Protein AF-A0A8I1EBS2-F1 (afdb_monomer_lite)

Sequence (77 aa):
MTAVCTELKAGDKVTHIRDDDAVGFVIEVDAGHETFDTTTCRVVWGVETYEEAKQVPRDDQDIQWTNKLALVAEAGN

Organism: Pseudomonas putida (NCBI:txid303)

Secondary structure (DSSP, 8-state):
---------TT-EEEETTEEEEEEEEEEEEEEEEETTEEEEEEEES-SSHHHHTTS-GGGSEEEEGGGEEE------

Structure (mmCIF, N/CA/C/O backbone):
data_AF-A0A8I1EBS2-F1
#
_entry.id   AF-A0A8I1EBS2-F1
#
loop_
_atom_site.group_PDB
_atom_site.id
_atom_site.type_symbol
_atom_site.label_atom_id
_atom_site.label_alt_id
_atom_site.label_comp_id
_atom_site.label_asym_id
_atom_site.label_entity_id
_atom_site.label_seq_id
_atom_site.pdbx_PDB_ins_code
_atom_site.Cartn_x
_atom_site.Cartn_y
_atom_site.Cartn_z
_atom_site.occupancy
_atom_site.B_iso_or_equiv
_at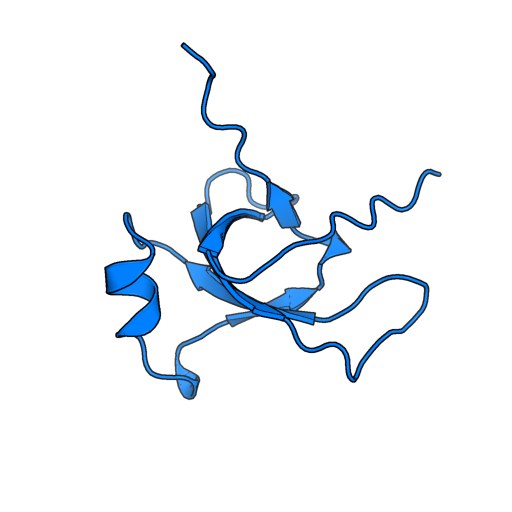om_site.auth_seq_id
_atom_site.auth_comp_id
_atom_site.auth_asym_id
_atom_site.auth_atom_id
_atom_site.pdbx_PDB_model_num
ATOM 1 N N . MET A 1 1 ? 5.250 13.373 -18.981 1.00 38.38 1 MET A N 1
ATOM 2 C CA . MET A 1 1 ? 4.484 12.324 -18.283 1.00 38.38 1 MET A CA 1
ATOM 3 C C . MET A 1 1 ? 5.305 11.981 -17.059 1.00 38.38 1 MET A C 1
ATOM 5 O O . MET A 1 1 ? 6.282 11.263 -17.182 1.00 38.38 1 MET A O 1
ATOM 9 N N . THR A 1 2 ? 5.060 12.678 -15.952 1.00 33.47 2 THR A N 1
ATOM 10 C CA . THR A 1 2 ? 5.916 12.590 -14.765 1.00 33.47 2 THR A CA 1
ATOM 11 C C . THR A 1 2 ? 5.641 11.247 -14.111 1.00 33.47 2 THR A C 1
ATOM 13 O O . THR A 1 2 ? 4.526 11.015 -13.650 1.00 33.47 2 THR A O 1
ATOM 16 N N . ALA A 1 3 ? 6.616 10.341 -14.157 1.00 34.22 3 ALA A N 1
ATOM 17 C CA . ALA A 1 3 ? 6.599 9.147 -13.333 1.00 34.22 3 ALA A CA 1
ATOM 18 C C . ALA A 1 3 ? 6.521 9.626 -11.883 1.00 34.22 3 ALA A C 1
ATOM 20 O O . ALA A 1 3 ? 7.436 10.288 -11.394 1.00 34.22 3 ALA A O 1
ATOM 21 N N . VAL A 1 4 ? 5.391 9.383 -11.225 1.00 43.50 4 VAL A N 1
ATOM 22 C CA . VAL A 1 4 ? 5.323 9.545 -9.780 1.00 43.50 4 VAL A CA 1
ATOM 23 C C . VAL A 1 4 ? 5.954 8.274 -9.226 1.00 43.50 4 VAL A C 1
ATOM 25 O O . VAL A 1 4 ? 5.271 7.291 -8.957 1.00 43.50 4 VAL A O 1
ATOM 28 N N . CYS A 1 5 ? 7.285 8.283 -9.121 1.00 45.19 5 CYS A N 1
ATOM 29 C CA . CYS A 1 5 ? 7.983 7.488 -8.120 1.00 45.19 5 CYS A CA 1
ATOM 30 C C . CYS A 1 5 ? 7.565 8.056 -6.772 1.00 45.19 5 CYS A C 1
ATOM 32 O O . CYS A 1 5 ? 8.285 8.840 -6.160 1.00 45.19 5 CYS A O 1
ATOM 34 N N . THR A 1 6 ? 6.344 7.759 -6.342 1.00 56.00 6 THR A N 1
ATOM 35 C CA . THR A 1 6 ? 6.007 7.950 -4.946 1.00 56.00 6 THR A CA 1
ATOM 36 C C . THR A 1 6 ? 6.903 6.958 -4.227 1.00 56.00 6 THR A C 1
ATOM 38 O O . THR A 1 6 ? 6.769 5.753 -4.449 1.00 56.00 6 THR A O 1
ATOM 41 N N . GLU A 1 7 ? 7.871 7.456 -3.460 1.00 71.75 7 GLU A N 1
ATOM 42 C CA . GLU A 1 7 ? 8.676 6.661 -2.533 1.00 71.75 7 GLU A CA 1
ATOM 43 C C . GLU A 1 7 ? 7.739 6.108 -1.450 1.00 71.75 7 GLU A C 1
ATOM 45 O O . GLU A 1 7 ? 7.719 6.582 -0.316 1.00 71.75 7 GLU A O 1
ATOM 50 N N . LEU A 1 8 ? 6.881 5.161 -1.837 1.00 83.75 8 LEU A N 1
ATOM 51 C CA . LEU A 1 8 ? 6.014 4.447 -0.922 1.00 83.75 8 LEU A CA 1
ATOM 52 C C . LEU A 1 8 ? 6.907 3.691 0.048 1.00 83.75 8 LEU A C 1
ATOM 54 O O . LEU A 1 8 ? 7.928 3.114 -0.334 1.00 83.75 8 LEU A O 1
ATOM 58 N N . LYS A 1 9 ? 6.500 3.678 1.306 1.00 88.06 9 LYS A N 1
ATOM 59 C CA . LYS A 1 9 ? 7.151 2.925 2.373 1.00 88.06 9 LYS A CA 1
ATOM 60 C C . LYS A 1 9 ? 6.113 2.128 3.144 1.00 88.06 9 LYS A C 1
ATOM 62 O O . LYS A 1 9 ? 4.925 2.441 3.149 1.00 88.06 9 LYS A O 1
ATOM 67 N N . ALA A 1 10 ? 6.582 1.095 3.833 1.00 89.81 10 ALA A N 1
ATOM 68 C CA . ALA A 1 10 ? 5.743 0.365 4.768 1.00 89.81 10 ALA A CA 1
ATOM 69 C C . ALA A 1 10 ? 5.148 1.329 5.813 1.00 89.81 10 ALA A C 1
ATOM 71 O O . ALA A 1 10 ? 5.868 2.141 6.400 1.00 89.81 10 ALA A O 1
ATOM 72 N N . GLY A 1 11 ? 3.839 1.239 6.027 1.00 90.62 11 GLY A N 1
ATOM 73 C CA . GLY A 1 11 ? 3.059 2.144 6.869 1.00 90.62 11 GLY A CA 1
ATOM 74 C C . GLY A 1 11 ? 2.279 3.211 6.106 1.00 90.62 11 GLY A C 1
ATOM 75 O O . GLY A 1 11 ? 1.364 3.792 6.686 1.00 90.62 11 GLY A O 1
ATOM 76 N N . ASP A 1 12 ? 2.583 3.455 4.829 1.00 90.81 12 ASP A N 1
ATOM 77 C CA . ASP A 1 12 ? 1.835 4.435 4.046 1.00 90.81 12 ASP A CA 1
ATOM 78 C C . ASP A 1 12 ? 0.410 3.952 3.768 1.00 90.81 12 ASP A C 1
ATOM 80 O O . ASP A 1 12 ? 0.178 2.806 3.367 1.00 90.81 12 ASP A O 1
ATOM 84 N N . LYS A 1 13 ? -0.545 4.867 3.945 1.00 91.75 13 LYS A N 1
ATOM 85 C CA . LYS A 1 13 ? -1.942 4.674 3.571 1.00 91.75 13 LYS A CA 1
ATOM 86 C C . LYS A 1 13 ? -2.125 5.046 2.105 1.00 91.75 13 LYS A C 1
ATOM 88 O O . LYS A 1 13 ? -1.789 6.156 1.687 1.00 91.75 13 LYS A O 1
ATOM 93 N N . VAL A 1 14 ? -2.663 4.120 1.325 1.00 90.75 14 VAL A N 1
ATOM 94 C CA . VAL A 1 14 ? -2.797 4.242 -0.126 1.00 90.75 14 VAL A CA 1
ATOM 95 C C . VAL A 1 14 ? -4.216 3.933 -0.585 1.00 90.75 14 VAL A C 1
ATOM 97 O O . VAL A 1 14 ? -4.952 3.201 0.073 1.00 90.75 14 VAL A O 1
ATOM 100 N N . THR A 1 15 ? -4.589 4.499 -1.727 1.00 91.31 15 THR A N 1
ATOM 101 C CA . THR A 1 15 ? -5.778 4.121 -2.495 1.00 91.31 15 THR A CA 1
ATOM 102 C C . THR A 1 15 ? -5.365 3.634 -3.879 1.00 91.31 15 THR A C 1
ATOM 104 O O . THR A 1 15 ? -4.296 4.000 -4.388 1.00 91.31 15 THR A O 1
ATOM 107 N N . HIS A 1 16 ? -6.188 2.793 -4.495 1.00 87.56 16 HIS A N 1
ATOM 108 C CA . HIS A 1 16 ? -5.955 2.342 -5.857 1.00 87.56 16 HIS A CA 1
ATOM 109 C C . HIS A 1 16 ? -6.422 3.410 -6.859 1.00 87.56 16 HIS A C 1
ATOM 111 O O . HIS A 1 16 ? -7.573 3.821 -6.871 1.00 87.56 16 HIS A O 1
ATOM 117 N N . ILE A 1 17 ? -5.551 3.829 -7.781 1.00 85.00 17 ILE A N 1
ATOM 118 C CA . ILE A 1 17 ? -5.828 4.940 -8.719 1.00 85.00 17 ILE A CA 1
ATOM 119 C C . ILE A 1 17 ? -7.045 4.664 -9.623 1.00 85.00 17 ILE A C 1
ATOM 121 O O . ILE A 1 17 ? -7.656 5.595 -10.146 1.00 85.00 17 ILE A O 1
ATOM 125 N N . ARG A 1 18 ? -7.385 3.390 -9.862 1.00 80.75 18 ARG A N 1
ATOM 126 C CA . ARG A 1 18 ? -8.572 3.018 -10.656 1.00 80.75 18 ARG A CA 1
ATOM 127 C C . ARG A 1 18 ? -9.809 2.717 -9.811 1.00 80.75 18 ARG A C 1
ATOM 129 O O . ARG A 1 18 ? -10.900 2.741 -10.369 1.00 80.75 18 ARG A O 1
ATOM 136 N N . ASP A 1 19 ? -9.630 2.461 -8.519 1.00 75.00 19 ASP A N 1
ATOM 137 C CA . ASP A 1 19 ? -10.686 2.112 -7.567 1.00 75.00 19 ASP A CA 1
ATOM 138 C C . ASP A 1 19 ? -10.543 3.026 -6.350 1.00 75.00 19 ASP A C 1
ATOM 140 O O . ASP A 1 19 ? -9.918 2.666 -5.356 1.00 75.00 19 ASP A O 1
ATOM 144 N N . ASP A 1 20 ? -11.104 4.230 -6.470 1.00 66.75 20 ASP A N 1
ATOM 145 C CA . ASP A 1 20 ? -10.951 5.325 -5.499 1.00 66.75 20 ASP A CA 1
ATOM 146 C C . ASP A 1 20 ? -11.483 4.968 -4.093 1.00 66.75 20 ASP A C 1
ATOM 148 O O . ASP A 1 20 ? -11.048 5.541 -3.097 1.00 66.75 20 ASP A O 1
ATOM 152 N N . ASP A 1 21 ? -12.379 3.978 -4.010 1.00 75.94 21 ASP A N 1
ATOM 153 C CA . ASP A 1 21 ? -13.009 3.503 -2.770 1.00 75.94 21 ASP A CA 1
ATOM 154 C C . ASP A 1 21 ? -12.1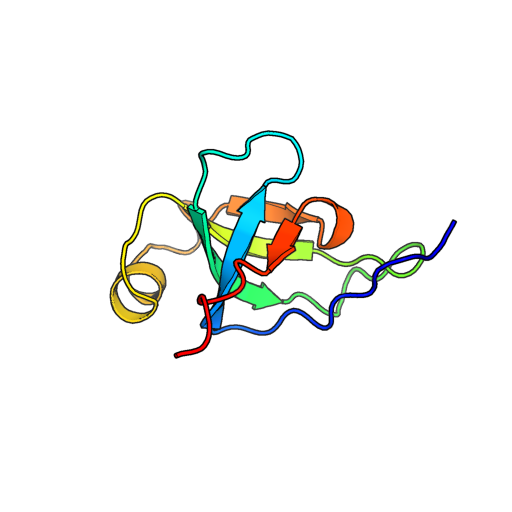24 2.521 -1.974 1.00 75.94 21 ASP A C 1
ATOM 156 O O . ASP A 1 21 ? -12.279 2.367 -0.762 1.00 75.94 21 ASP A O 1
ATOM 160 N N . ALA A 1 22 ? -11.159 1.866 -2.629 1.00 81.88 22 ALA A N 1
ATOM 161 C CA . ALA A 1 22 ? -10.317 0.863 -1.987 1.00 81.88 22 ALA A CA 1
ATOM 162 C C . ALA A 1 22 ? -9.149 1.527 -1.249 1.00 81.88 22 ALA A C 1
ATOM 164 O O . ALA A 1 22 ? -8.156 1.925 -1.855 1.00 81.88 22 ALA A O 1
ATOM 165 N N . VAL A 1 23 ? -9.249 1.602 0.079 1.00 88.75 23 VAL A N 1
ATOM 166 C CA . VAL A 1 23 ? -8.186 2.110 0.956 1.00 88.75 23 VAL A CA 1
ATOM 167 C C . VAL A 1 23 ? -7.423 0.954 1.595 1.00 88.75 23 VAL A C 1
ATOM 169 O O . VAL A 1 23 ? -8.011 -0.027 2.058 1.00 88.75 23 VAL A O 1
ATOM 172 N N . GLY A 1 24 ? -6.099 1.070 1.623 1.00 91.88 24 GLY A N 1
ATOM 173 C CA . GLY A 1 24 ? -5.220 0.058 2.186 1.00 91.88 24 GLY A CA 1
ATOM 174 C C . GLY A 1 24 ? -3.921 0.625 2.731 1.00 91.88 24 GLY A C 1
ATOM 175 O O . GLY A 1 24 ? -3.651 1.824 2.645 1.00 91.88 24 GLY A O 1
ATOM 176 N N . PHE A 1 25 ? -3.112 -0.258 3.304 1.00 93.81 25 PHE A N 1
ATOM 177 C CA . PHE A 1 25 ? -1.811 0.081 3.869 1.00 93.81 25 PHE A CA 1
ATOM 178 C C . PHE A 1 25 ? -0.706 -0.737 3.225 1.00 93.81 25 PHE A C 1
ATOM 180 O O . PHE A 1 25 ? -0.828 -1.954 3.074 1.00 93.81 25 PHE A O 1
ATOM 187 N N . VAL A 1 26 ? 0.397 -0.071 2.897 1.00 92.50 26 VAL A N 1
ATOM 188 C CA . VAL A 1 26 ? 1.614 -0.727 2.422 1.00 92.50 26 VAL A CA 1
ATOM 189 C C . VAL A 1 26 ? 2.284 -1.441 3.598 1.00 92.50 26 VAL A C 1
ATOM 191 O O . VAL A 1 26 ? 2.596 -0.815 4.607 1.00 92.50 26 VAL A O 1
ATOM 194 N N . ILE A 1 27 ? 2.533 -2.743 3.476 1.00 94.12 27 ILE A N 1
ATOM 195 C CA . ILE A 1 27 ? 3.213 -3.569 4.489 1.00 94.12 27 ILE A CA 1
ATOM 196 C C . ILE A 1 27 ? 4.678 -3.805 4.142 1.00 94.12 27 ILE A C 1
ATOM 198 O O . ILE A 1 27 ? 5.533 -3.872 5.021 1.00 94.12 27 ILE A O 1
ATOM 202 N N . GLU A 1 28 ? 4.979 -3.915 2.855 1.00 91.06 28 GLU A N 1
ATOM 203 C CA . GLU A 1 28 ? 6.322 -4.188 2.363 1.00 91.06 28 GLU A CA 1
ATOM 204 C C . GLU A 1 28 ? 6.476 -3.568 0.980 1.00 91.06 28 GLU A C 1
ATOM 206 O O . GLU A 1 28 ? 5.543 -3.592 0.178 1.00 91.06 28 GLU A O 1
ATOM 211 N N . VAL A 1 29 ? 7.657 -3.037 0.690 1.00 88.00 29 VAL A N 1
ATOM 212 C CA . VAL A 1 29 ? 8.025 -2.597 -0.655 1.00 88.00 29 VAL A CA 1
ATOM 213 C C . VAL A 1 29 ? 9.142 -3.506 -1.120 1.00 88.00 29 VAL A C 1
ATOM 215 O O . VAL A 1 29 ? 10.177 -3.613 -0.463 1.00 88.00 29 VAL A O 1
ATOM 218 N N . ASP A 1 30 ? 8.915 -4.191 -2.230 1.00 82.81 30 ASP A N 1
ATOM 219 C CA . ASP A 1 30 ? 9.937 -5.023 -2.837 1.00 82.81 30 ASP A CA 1
ATOM 220 C C . ASP A 1 30 ? 10.812 -4.104 -3.688 1.00 82.81 30 ASP A C 1
ATOM 222 O O . ASP A 1 30 ? 10.330 -3.536 -4.654 1.00 82.81 30 ASP A O 1
ATOM 226 N N . ALA A 1 31 ? 12.075 -3.891 -3.327 1.00 66.06 31 ALA A N 1
ATOM 227 C CA . ALA A 1 31 ? 13.011 -3.114 -4.153 1.00 66.06 31 ALA A CA 1
ATOM 228 C C . ALA A 1 31 ? 13.736 -3.990 -5.197 1.00 66.06 31 ALA A C 1
ATOM 230 O O . ALA A 1 31 ? 14.586 -3.507 -5.935 1.00 66.06 31 ALA A O 1
ATOM 231 N N . GLY A 1 32 ? 13.445 -5.296 -5.240 1.00 65.31 32 GLY A N 1
ATOM 232 C CA . GLY A 1 32 ? 14.129 -6.254 -6.110 1.00 65.31 32 GLY A CA 1
ATOM 233 C C . GLY A 1 32 ? 13.601 -6.278 -7.545 1.00 65.31 32 GLY A C 1
ATOM 234 O O . GLY A 1 32 ? 14.305 -6.739 -8.441 1.00 65.31 32 GLY A O 1
ATOM 235 N N . HIS A 1 33 ? 12.386 -5.773 -7.770 1.00 59.22 33 HIS A N 1
ATOM 236 C CA . HIS A 1 33 ? 11.700 -5.784 -9.064 1.00 59.22 33 HIS A CA 1
ATOM 237 C C . HIS A 1 33 ? 11.485 -4.374 -9.631 1.00 59.22 33 HIS A C 1
ATOM 239 O O . HIS A 1 33 ? 10.387 -4.025 -10.068 1.00 59.22 33 HIS A O 1
ATOM 245 N N . GLU A 1 34 ? 12.542 -3.562 -9.663 1.00 60.59 34 GLU A N 1
ATOM 246 C CA . GLU A 1 34 ? 12.500 -2.280 -10.365 1.00 60.59 34 GLU A CA 1
ATOM 247 C C . GLU A 1 34 ? 12.457 -2.502 -11.884 1.00 60.59 34 GLU A C 1
ATOM 249 O O . GLU A 1 34 ? 13.393 -3.011 -12.505 1.00 60.59 34 GLU A O 1
ATOM 254 N N . THR A 1 35 ? 11.349 -2.102 -12.506 1.00 61.62 35 THR A N 1
ATOM 255 C CA . THR A 1 35 ? 11.211 -2.028 -13.965 1.00 61.62 35 THR A CA 1
ATOM 256 C C . THR A 1 35 ? 10.637 -0.669 -14.325 1.00 61.62 35 THR A C 1
ATOM 258 O O . THR A 1 35 ? 9.588 -0.297 -13.819 1.00 61.62 35 THR A O 1
ATOM 261 N N . PHE A 1 36 ? 11.308 0.090 -15.199 1.00 66.38 36 PHE A N 1
ATOM 262 C CA . PHE A 1 36 ? 10.829 1.406 -15.656 1.00 66.38 36 PHE A CA 1
ATOM 263 C C . PHE A 1 36 ? 10.387 2.339 -14.508 1.00 66.38 36 PHE A C 1
ATOM 265 O O . PHE A 1 36 ? 9.277 2.874 -14.547 1.00 66.38 36 PHE A O 1
ATOM 272 N N . ASP A 1 37 ? 11.225 2.483 -13.474 1.00 70.06 37 ASP A N 1
ATOM 273 C CA . ASP A 1 37 ? 10.970 3.356 -12.315 1.00 70.06 37 ASP A CA 1
ATOM 274 C C . ASP A 1 37 ? 9.693 3.004 -11.514 1.00 70.06 37 ASP A C 1
ATOM 276 O O . ASP A 1 37 ? 9.188 3.798 -10.724 1.00 70.06 37 ASP A O 1
ATOM 280 N N . THR A 1 38 ? 9.142 1.801 -11.694 1.00 74.44 38 THR A N 1
ATOM 281 C CA . THR A 1 38 ? 8.083 1.264 -10.838 1.00 74.44 38 THR A CA 1
ATOM 282 C C . THR A 1 38 ? 8.551 -0.025 -10.193 1.00 74.44 38 THR A C 1
ATOM 284 O O . THR A 1 38 ? 9.313 -0.802 -10.772 1.00 74.44 38 THR A O 1
ATOM 287 N N . THR A 1 39 ? 8.077 -0.243 -8.975 1.00 85.75 39 THR A N 1
ATOM 288 C CA . THR A 1 39 ? 8.294 -1.488 -8.260 1.00 85.75 39 THR A CA 1
ATOM 289 C C . THR A 1 39 ? 6.967 -2.043 -7.763 1.00 85.75 39 THR A C 1
ATOM 291 O O . THR A 1 39 ? 5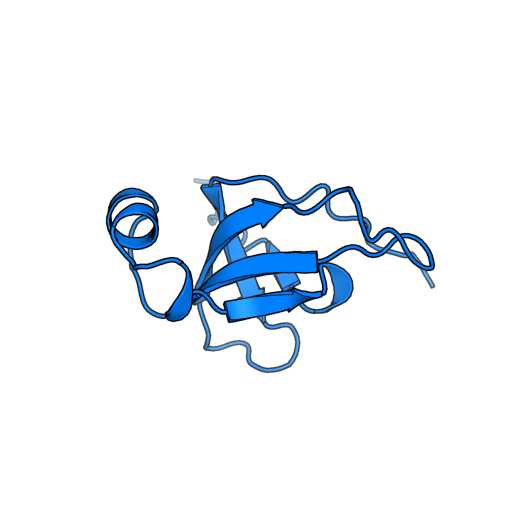.903 -1.467 -8.012 1.00 85.75 39 THR A O 1
ATOM 294 N N . THR A 1 40 ? 7.007 -3.175 -7.076 1.00 87.94 40 THR A N 1
ATOM 295 C CA . THR A 1 40 ? 5.843 -3.767 -6.424 1.00 87.94 40 THR A CA 1
ATOM 296 C C . THR A 1 40 ? 5.888 -3.565 -4.919 1.00 87.94 40 THR A C 1
ATOM 298 O O . THR A 1 40 ? 6.949 -3.535 -4.300 1.00 87.94 40 THR A O 1
ATOM 301 N N . CYS A 1 41 ? 4.717 -3.470 -4.313 1.00 89.69 41 CYS A N 1
ATOM 302 C CA . CYS A 1 41 ? 4.552 -3.444 -2.872 1.00 89.69 41 CYS A CA 1
ATOM 303 C C . CYS A 1 41 ? 3.417 -4.379 -2.465 1.00 89.69 41 CYS A C 1
ATOM 305 O O . CYS A 1 41 ? 2.555 -4.729 -3.272 1.00 89.69 41 CYS A O 1
ATOM 307 N N . ARG A 1 42 ? 3.451 -4.809 -1.209 1.00 91.88 42 ARG A N 1
ATOM 308 C CA . ARG A 1 42 ? 2.383 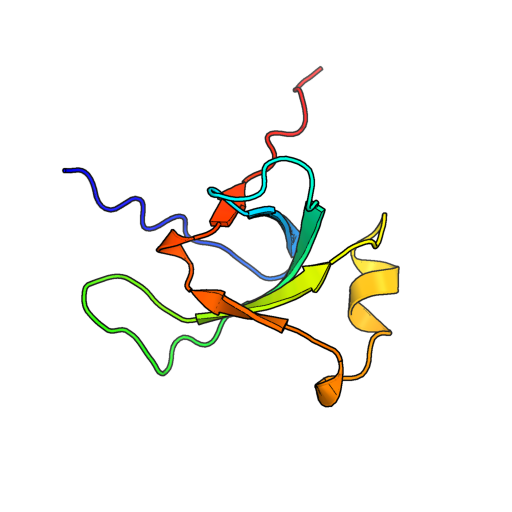-5.582 -0.587 1.00 91.88 42 ARG A CA 1
ATOM 309 C C . ARG A 1 42 ? 1.460 -4.632 0.139 1.00 91.88 42 ARG A C 1
ATOM 311 O O . ARG A 1 42 ? 1.916 -3.873 0.994 1.00 91.88 42 ARG A O 1
ATOM 318 N N . VAL A 1 43 ? 0.183 -4.692 -0.199 1.00 92.75 43 VAL A N 1
ATOM 319 C CA . VAL A 1 43 ? -0.862 -3.842 0.354 1.00 92.75 43 VAL A CA 1
ATOM 320 C C . VAL A 1 43 ? -1.918 -4.721 1.002 1.00 92.75 43 VAL A C 1
ATOM 322 O O . VAL A 1 43 ? -2.287 -5.769 0.477 1.00 92.75 43 VAL A O 1
ATOM 325 N N . VAL A 1 44 ? -2.409 -4.288 2.155 1.00 94.88 44 VAL A N 1
ATOM 326 C CA . VAL A 1 44 ? -3.597 -4.869 2.780 1.00 94.88 44 VAL A CA 1
ATOM 327 C C . VAL A 1 44 ? -4.736 -3.880 2.640 1.00 94.88 44 VAL A C 1
ATOM 329 O O . VAL A 1 44 ? -4.626 -2.739 3.089 1.00 94.88 44 VAL A O 1
ATOM 332 N N . TRP A 1 45 ? -5.817 -4.327 2.012 1.00 93.19 45 TRP A N 1
ATOM 333 C CA . TRP A 1 45 ? -7.013 -3.535 1.746 1.00 93.19 45 TRP A CA 1
ATOM 334 C C . TRP A 1 45 ? -8.069 -3.731 2.836 1.00 93.19 45 TRP A C 1
ATOM 336 O O . TRP A 1 45 ? -8.144 -4.797 3.445 1.00 93.19 45 TRP A O 1
ATOM 346 N N . GLY A 1 46 ? -8.911 -2.718 3.057 1.00 89.56 46 GLY A N 1
ATOM 347 C CA . GLY A 1 46 ? -10.086 -2.840 3.930 1.00 89.56 46 GLY A CA 1
ATOM 348 C C . GLY A 1 46 ? -9.781 -2.885 5.430 1.00 89.56 46 GLY A C 1
ATOM 349 O O . GLY A 1 46 ? -10.618 -3.336 6.206 1.00 89.56 46 GLY A O 1
ATOM 350 N N . VAL A 1 47 ? -8.598 -2.425 5.839 1.00 89.69 47 VAL A N 1
ATOM 351 C CA . VAL A 1 47 ? -8.198 -2.279 7.246 1.00 89.69 47 VAL A CA 1
ATOM 352 C C . VAL A 1 47 ? -8.091 -0.804 7.613 1.00 89.69 47 VAL A C 1
ATOM 354 O O . VAL A 1 47 ? -7.733 0.029 6.778 1.00 89.69 47 VAL A O 1
ATOM 357 N N . GLU A 1 48 ? -8.403 -0.467 8.863 1.00 87.31 48 GLU A N 1
ATOM 358 C CA . GLU A 1 48 ? -8.429 0.925 9.325 1.00 87.31 48 GLU A CA 1
ATOM 359 C C . GLU A 1 48 ? -7.059 1.390 9.830 1.00 87.31 48 GLU A C 1
ATOM 361 O O . GLU A 1 48 ? -6.724 2.574 9.727 1.00 87.31 48 GLU A O 1
ATOM 366 N N . THR A 1 49 ? -6.246 0.454 10.330 1.00 90.12 49 THR A N 1
ATOM 367 C CA . THR A 1 49 ? -4.939 0.741 10.920 1.00 90.12 49 THR A CA 1
ATOM 368 C C . THR A 1 49 ? -3.810 -0.099 10.322 1.00 90.12 49 THR A C 1
ATOM 370 O O . THR A 1 49 ? -3.980 -1.243 9.895 1.00 90.12 49 THR A O 1
ATOM 373 N N . TYR A 1 50 ? -2.593 0.448 10.375 1.00 90.81 50 TYR A N 1
ATOM 374 C CA . TYR A 1 50 ? -1.383 -0.285 10.000 1.00 90.81 50 TYR A CA 1
ATOM 375 C C . TYR A 1 50 ? -1.094 -1.482 10.929 1.00 90.81 50 TYR A C 1
ATOM 377 O O . TYR A 1 50 ? -0.444 -2.450 10.535 1.00 90.81 50 TYR A O 1
ATOM 385 N N . GLU A 1 51 ? -1.560 -1.447 12.180 1.00 93.00 51 GLU A N 1
ATOM 386 C CA . GLU A 1 51 ? -1.366 -2.555 13.121 1.00 93.00 51 GLU A CA 1
ATOM 387 C C . GLU A 1 51 ? -2.197 -3.784 12.766 1.00 93.00 51 GLU A C 1
ATOM 389 O O . GLU A 1 51 ? -1.689 -4.901 12.868 1.00 93.00 51 GLU A O 1
ATOM 394 N N . GLU A 1 52 ? -3.429 -3.583 12.305 1.00 92.69 52 GLU A N 1
ATOM 395 C CA . GLU A 1 52 ? -4.272 -4.651 11.765 1.00 92.69 52 GLU A CA 1
ATOM 396 C C . GLU A 1 52 ? -3.686 -5.206 10.472 1.00 92.69 52 GLU A C 1
ATOM 398 O O . GLU A 1 52 ? -3.566 -6.419 10.315 1.00 92.69 52 GLU A O 1
ATOM 403 N N . ALA A 1 53 ? -3.220 -4.319 9.591 1.00 92.19 53 ALA A N 1
ATOM 404 C CA . ALA A 1 53 ? -2.598 -4.697 8.331 1.00 92.19 53 ALA A CA 1
ATOM 405 C C . ALA A 1 53 ? -1.421 -5.681 8.535 1.00 92.19 53 ALA A C 1
ATOM 407 O O .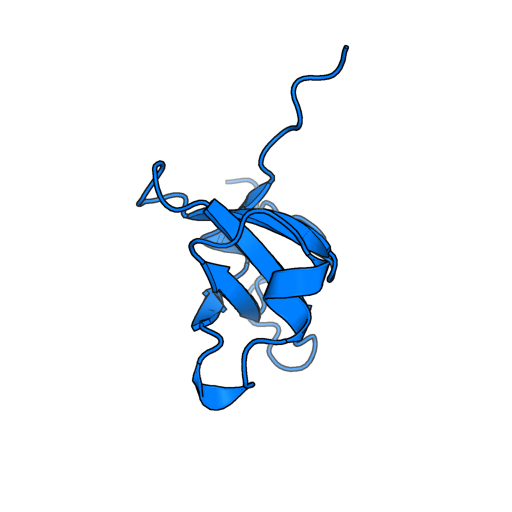 ALA A 1 53 ? -1.283 -6.656 7.800 1.00 92.19 53 ALA A O 1
ATOM 408 N N . LYS A 1 54 ? -0.594 -5.483 9.573 1.00 93.00 54 LYS A N 1
ATOM 409 C CA . LYS A 1 54 ? 0.541 -6.374 9.896 1.00 93.00 54 LYS A CA 1
ATOM 410 C C . LYS A 1 54 ? 0.135 -7.759 10.407 1.00 93.00 54 LYS A C 1
ATOM 412 O O . LYS A 1 54 ? 0.964 -8.666 10.395 1.00 93.00 54 LYS A O 1
ATOM 417 N N . GLN A 1 55 ? -1.088 -7.913 10.910 1.00 94.25 55 GLN A N 1
ATOM 418 C CA . GLN A 1 55 ? -1.593 -9.199 11.400 1.00 94.25 55 GLN A CA 1
ATOM 419 C C . GLN A 1 55 ? -2.117 -10.077 10.259 1.00 94.25 55 GLN A C 1
ATOM 421 O O . GLN A 1 55 ? -2.293 -11.280 10.453 1.00 94.25 55 GLN A O 1
ATOM 426 N N . VAL A 1 56 ? -2.335 -9.497 9.073 1.00 93.12 56 VAL A N 1
ATOM 427 C CA . VAL A 1 56 ? -2.797 -10.227 7.892 1.00 93.12 56 VAL A CA 1
ATOM 428 C C . VAL A 1 56 ? -1.677 -11.131 7.356 1.00 93.12 56 VAL A C 1
ATOM 430 O O . VAL A 1 56 ? -0.567 -10.644 7.092 1.00 93.12 56 VAL A O 1
ATOM 433 N N . PRO A 1 57 ? -1.938 -12.443 7.181 1.00 93.12 57 PRO A N 1
ATOM 434 C CA . PRO A 1 57 ? -0.969 -13.383 6.629 1.00 93.12 57 PRO A CA 1
ATOM 435 C C . PRO A 1 57 ? -0.443 -12.936 5.265 1.00 93.12 57 PRO A C 1
ATOM 437 O O . PRO A 1 57 ? -1.169 -12.361 4.464 1.00 93.12 57 PRO A O 1
ATOM 440 N N . ARG A 1 58 ? 0.824 -13.239 4.967 1.00 89.94 58 ARG A N 1
ATOM 441 C CA . ARG A 1 58 ? 1.488 -12.803 3.725 1.00 89.94 58 ARG A CA 1
ATOM 442 C C . ARG A 1 58 ? 0.789 -13.298 2.450 1.00 89.94 58 ARG A C 1
ATOM 444 O O . ARG A 1 58 ? 0.864 -12.610 1.436 1.00 89.94 58 ARG A O 1
ATOM 451 N N . ASP A 1 59 ? 0.139 -14.458 2.501 1.00 91.12 59 ASP A N 1
ATOM 452 C CA . ASP A 1 59 ? -0.648 -15.020 1.394 1.00 91.12 59 ASP A CA 1
ATOM 453 C C . ASP A 1 59 ? -1.959 -14.259 1.130 1.00 91.12 59 ASP A C 1
ATOM 455 O O . ASP A 1 59 ? -2.439 -14.266 0.001 1.00 91.12 59 ASP A O 1
ATOM 459 N N . ASP A 1 60 ? -2.497 -13.561 2.135 1.00 91.06 60 ASP A N 1
ATOM 460 C CA . ASP A 1 60 ? -3.694 -12.713 2.030 1.00 91.06 60 ASP A CA 1
ATOM 461 C C . ASP A 1 60 ? -3.351 -11.241 1.710 1.00 91.06 60 ASP A C 1
ATOM 463 O O . ASP A 1 60 ? -4.241 -10.408 1.544 1.00 91.06 60 ASP A O 1
ATOM 467 N N . GLN A 1 61 ? -2.060 -10.895 1.625 1.00 92.31 61 GLN A N 1
ATOM 468 C CA . GLN A 1 61 ? -1.599 -9.562 1.223 1.00 92.31 61 GLN A CA 1
ATOM 469 C C . GLN A 1 61 ? -1.569 -9.444 -0.300 1.00 92.31 61 GLN A C 1
ATOM 471 O O . GLN A 1 61 ? -1.025 -10.303 -0.997 1.00 92.31 61 GLN A O 1
ATOM 476 N N . ASP A 1 62 ? -2.070 -8.329 -0.814 1.00 92.12 62 ASP A N 1
ATOM 477 C CA . ASP A 1 62 ? -2.211 -8.096 -2.243 1.00 92.12 62 ASP A CA 1
ATOM 478 C C . ASP A 1 62 ? -0.940 -7.455 -2.827 1.00 92.12 62 ASP A C 1
ATOM 480 O O . ASP A 1 62 ? -0.346 -6.562 -2.218 1.00 92.12 62 ASP A O 1
ATOM 484 N N . ILE A 1 63 ? -0.478 -7.918 -3.993 1.00 91.50 63 ILE A N 1
ATOM 485 C CA . ILE A 1 63 ? 0.731 -7.388 -4.642 1.00 91.50 63 ILE A CA 1
ATOM 486 C C . ILE A 1 63 ? 0.324 -6.354 -5.683 1.00 91.50 63 ILE A C 1
ATOM 488 O O . ILE A 1 63 ? -0.313 -6.676 -6.685 1.00 91.50 63 ILE A O 1
ATOM 492 N N . GLN A 1 64 ? 0.769 -5.119 -5.479 1.00 89.56 64 GLN A N 1
ATOM 493 C CA . GLN A 1 64 ? 0.392 -3.979 -6.301 1.00 89.56 64 GLN A CA 1
ATOM 494 C C . GLN A 1 64 ? 1.608 -3.241 -6.833 1.00 89.56 64 GLN A C 1
ATOM 496 O O . GLN A 1 64 ? 2.603 -3.037 -6.136 1.00 89.56 64 GLN A O 1
ATOM 501 N N . TRP A 1 65 ? 1.514 -2.809 -8.087 1.00 89.12 65 TRP A N 1
ATOM 502 C CA . TRP A 1 65 ? 2.512 -1.932 -8.687 1.00 89.12 65 TRP A CA 1
ATOM 503 C C . TRP A 1 65 ? 2.401 -0.539 -8.075 1.00 89.12 65 TRP A C 1
ATOM 505 O O . TRP A 1 65 ? 1.305 0.016 -7.991 1.00 89.12 65 TRP A O 1
ATOM 515 N N . THR A 1 66 ? 3.529 0.060 -7.694 1.00 85.94 66 THR A N 1
ATOM 516 C CA . THR A 1 66 ? 3.554 1.376 -7.037 1.00 85.94 66 THR A CA 1
ATOM 517 C C . THR A 1 66 ? 2.904 2.467 -7.888 1.00 85.94 66 THR A C 1
ATOM 519 O O . THR A 1 66 ? 2.275 3.374 -7.35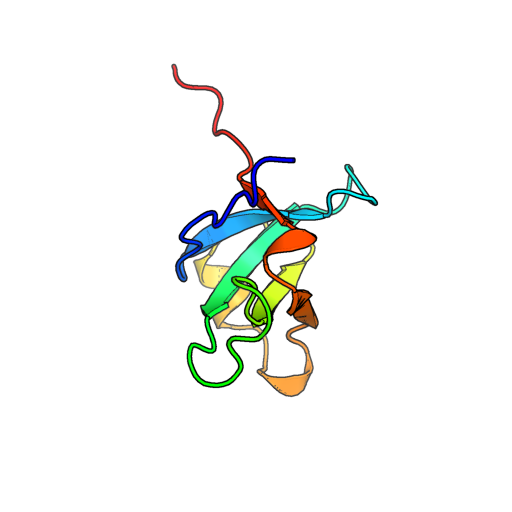5 1.00 85.94 66 THR A O 1
ATOM 522 N N . ASN A 1 67 ? 2.949 2.342 -9.218 1.00 85.75 67 ASN A N 1
ATOM 523 C CA . ASN A 1 67 ? 2.296 3.265 -10.149 1.00 85.75 67 ASN A CA 1
ATOM 524 C C . ASN A 1 67 ? 0.761 3.115 -10.248 1.00 85.75 67 ASN A C 1
ATOM 526 O O . ASN A 1 67 ? 0.131 3.827 -11.034 1.00 85.75 67 ASN A O 1
ATOM 530 N N . LYS A 1 68 ? 0.159 2.167 -9.522 1.00 87.50 68 LYS A N 1
ATOM 531 C CA . LYS A 1 68 ? -1.299 1.993 -9.386 1.00 87.50 68 LYS A CA 1
ATOM 532 C C . LYS A 1 68 ? -1.835 2.540 -8.075 1.00 87.50 68 LYS A C 1
ATOM 534 O O . LYS A 1 68 ? -3.042 2.487 -7.861 1.00 87.50 68 LYS A O 1
ATOM 539 N N . LEU A 1 69 ? -0.961 3.072 -7.231 1.00 88.31 69 LEU A N 1
ATOM 540 C CA . LEU A 1 69 ? -1.290 3.515 -5.891 1.00 88.31 69 LEU A CA 1
ATOM 541 C C . LEU A 1 69 ? -1.086 5.020 -5.767 1.00 88.31 69 LEU A C 1
ATOM 543 O O . LEU A 1 69 ? -0.117 5.577 -6.284 1.00 88.31 69 LEU A O 1
ATOM 547 N N . ALA A 1 70 ? -1.995 5.669 -5.055 1.00 87.69 70 ALA A N 1
ATOM 548 C CA . ALA A 1 70 ? -1.866 7.058 -4.647 1.00 87.69 70 ALA A CA 1
ATOM 549 C C . ALA A 1 70 ? -1.850 7.135 -3.122 1.00 87.69 70 ALA A C 1
ATOM 551 O O . ALA A 1 70 ? -2.602 6.423 -2.460 1.00 87.69 70 ALA A O 1
ATOM 552 N N . LEU A 1 71 ? -1.007 8.007 -2.564 1.00 87.88 71 LEU A N 1
ATOM 553 C CA . LEU A 1 71 ? -1.049 8.308 -1.136 1.00 87.88 71 LEU A CA 1
ATOM 554 C C . LEU A 1 71 ? -2.402 8.929 -0.797 1.00 87.88 71 LEU A C 1
ATOM 556 O O . LEU A 1 71 ? -2.820 9.905 -1.425 1.00 87.88 71 LEU A O 1
ATOM 560 N N . VAL A 1 72 ? -3.058 8.386 0.224 1.00 84.19 72 VAL A N 1
ATOM 561 C CA . VAL A 1 72 ? -4.208 9.053 0.825 1.00 84.19 72 VAL A CA 1
ATOM 562 C C . VAL A 1 72 ? -3.638 10.215 1.621 1.00 84.19 72 VAL A C 1
ATOM 564 O O . VAL A 1 72 ? -3.024 10.015 2.667 1.00 84.19 72 VAL A O 1
ATOM 567 N N . ALA A 1 73 ? -3.780 11.430 1.093 1.00 67.69 73 ALA A N 1
ATOM 568 C CA . ALA A 1 73 ? -3.446 12.623 1.850 1.00 67.69 73 ALA A CA 1
ATOM 569 C C . ALA A 1 73 ? -4.329 12.630 3.102 1.00 67.69 73 ALA A C 1
ATOM 571 O O . ALA A 1 73 ? -5.544 12.803 3.003 1.00 67.69 73 ALA A O 1
ATOM 572 N N . GLU A 1 74 ? -3.737 12.421 4.279 1.00 56.28 74 GLU A N 1
ATOM 573 C CA . GLU A 1 74 ? -4.424 12.786 5.510 1.00 56.28 74 GLU A CA 1
ATOM 574 C C . GLU A 1 74 ? -4.678 14.286 5.397 1.00 56.28 74 GLU A C 1
ATOM 576 O O . GLU A 1 74 ? -3.735 15.061 5.219 1.00 56.28 74 GLU A O 1
ATOM 581 N N . ALA A 1 75 ? -5.953 14.684 5.364 1.00 46.62 75 ALA A N 1
ATOM 582 C CA . ALA A 1 75 ? -6.331 16.084 5.313 1.00 46.62 75 ALA A CA 1
ATOM 583 C C . ALA A 1 75 ? -5.678 16.767 6.518 1.00 46.62 75 ALA A C 1
ATOM 585 O O . ALA A 1 75 ? -6.105 16.585 7.657 1.00 46.62 75 ALA A O 1
ATOM 586 N N . GLY A 1 76 ? -4.575 17.468 6.252 1.00 40.66 76 GLY A N 1
ATOM 587 C CA . GLY A 1 76 ? -3.820 18.189 7.255 1.00 40.66 76 GLY A CA 1
ATOM 588 C C . GLY A 1 76 ? -4.746 19.178 7.939 1.00 40.66 76 GLY A C 1
ATOM 589 O O . GLY A 1 76 ? -5.389 19.994 7.277 1.00 40.66 76 GLY A O 1
ATOM 590 N N . ASN A 1 77 ? -4.823 19.043 9.255 1.00 33.41 77 ASN A N 1
ATOM 591 C CA . ASN A 1 77 ? -5.384 20.028 10.162 1.00 33.41 77 ASN A CA 1
ATOM 592 C C . ASN A 1 77 ? -4.606 21.347 10.095 1.00 33.41 77 ASN A C 1
ATOM 594 O O . ASN A 1 77 ? -3.360 21.285 10.206 1.00 33.41 77 ASN A O 1
#

Foldseek 3Di:
DDPPLPVADFFFWKDFQVGRPKIWTFHAWDPPDDDPSKGKTWIDTDDDGSVVVVVDDPVNTDIDIPSRIDGPPPPDD

pLDDT: mean 79.9, std 17.08, range [33.41, 94.88]

Radius of gyration: 12.1 Å; chains: 1; bounding box: 27×35×31 Å